Protein AF-A0A7J3NLD0-F1 (afdb_monomer_lite)

Radius of gyration: 15.02 Å; chains: 1; bounding box: 36×23×37 Å

pLDDT: mean 89.12, std 11.03, range [48.81, 98.44]

Foldseek 3Di:
DLQPPDDPVRVVVQVVVLVVVVVVVVVVDDQADPPPRAGKDWDDKDFDLPPATWIKTWIAGPPPRDIDIDTDGRDPVCSNSRD

Structure (mmCIF, N/CA/C/O backbone):
data_AF-A0A7J3NLD0-F1
#
_entry.id   AF-A0A7J3NLD0-F1
#
loop_
_atom_site.group_PDB
_atom_site.id
_atom_site.type_symbol
_atom_site.label_atom_id
_atom_site.label_alt_id
_atom_site.label_comp_id
_atom_site.label_asym_id
_atom_site.label_entity_id
_atom_site.label_seq_id
_atom_site.pdbx_PDB_ins_code
_atom_site.Cartn_x
_atom_site.Cartn_y
_atom_site.Cartn_z
_atom_site.occupancy
_atom_site.B_iso_or_equiv
_atom_site.auth_seq_id
_atom_site.auth_comp_id
_atom_site.auth_asym_id
_atom_site.auth_atom_id
_atom_site.pdbx_PDB_model_num
ATOM 1 N N . MET A 1 1 ? 21.284 -3.683 -6.430 1.00 48.81 1 MET A N 1
ATOM 2 C CA . MET A 1 1 ? 19.850 -3.721 -6.029 1.00 48.81 1 MET A CA 1
ATOM 3 C C . MET A 1 1 ? 18.998 -3.547 -7.282 1.00 48.81 1 MET A C 1
ATOM 5 O O . MET A 1 1 ? 19.434 -2.855 -8.186 1.00 48.81 1 MET A O 1
ATOM 9 N N . ALA A 1 2 ? 17.819 -4.170 -7.366 1.00 53.59 2 ALA A N 1
ATOM 10 C CA . ALA A 1 2 ? 17.071 -4.410 -8.615 1.00 53.59 2 ALA A CA 1
ATOM 11 C C . ALA A 1 2 ? 16.687 -3.157 -9.462 1.00 53.59 2 ALA A C 1
ATOM 13 O O . ALA A 1 2 ? 16.352 -3.266 -10.638 1.00 53.59 2 ALA A O 1
ATOM 14 N N . TRP A 1 3 ? 16.852 -1.949 -8.914 1.00 57.00 3 TRP A N 1
ATOM 15 C CA . TRP A 1 3 ? 16.633 -0.660 -9.580 1.00 57.00 3 TRP A CA 1
ATOM 16 C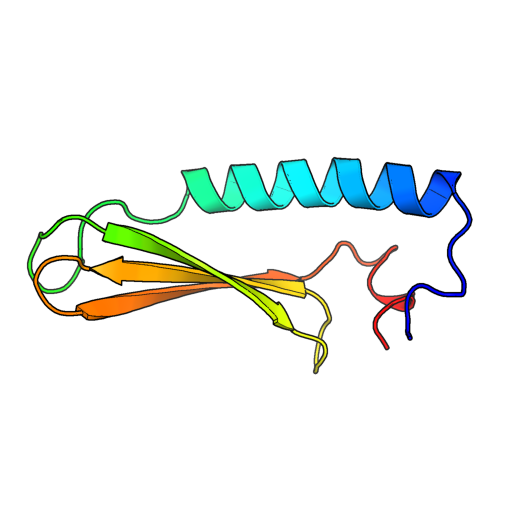 C . TRP A 1 3 ? 17.819 -0.132 -10.418 1.00 57.00 3 TRP A C 1
ATOM 18 O O . TRP A 1 3 ? 17.671 0.880 -11.094 1.00 57.00 3 TRP A O 1
ATOM 28 N N . GLU A 1 4 ? 18.981 -0.796 -10.418 1.00 62.81 4 GLU A N 1
ATOM 29 C CA . GLU A 1 4 ? 20.209 -0.332 -11.105 1.00 62.81 4 GLU A CA 1
ATOM 30 C C . GLU A 1 4 ? 20.110 -0.282 -12.644 1.00 62.81 4 GLU A C 1
ATOM 32 O O . GLU A 1 4 ? 20.949 0.342 -13.289 1.00 62.81 4 GLU A O 1
ATOM 37 N N . ASN A 1 5 ? 19.082 -0.903 -13.233 1.00 74.88 5 A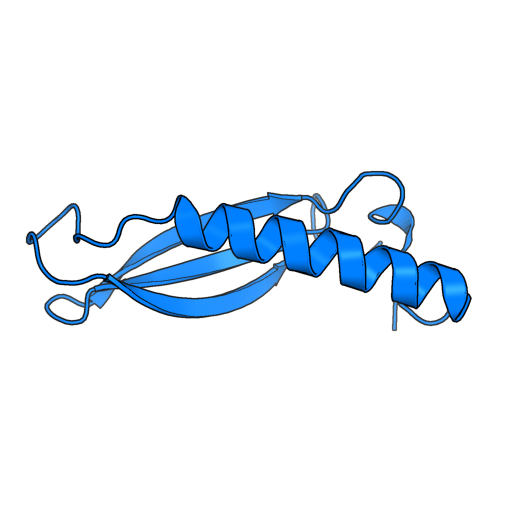SN A N 1
ATOM 38 C CA . ASN A 1 5 ? 18.913 -1.020 -14.687 1.00 74.88 5 ASN A CA 1
ATOM 39 C C . ASN A 1 5 ? 17.827 -0.101 -15.279 1.00 74.88 5 ASN A C 1
ATOM 41 O O . ASN A 1 5 ? 17.505 -0.246 -16.457 1.00 74.88 5 ASN A O 1
ATOM 45 N N . MET A 1 6 ? 17.229 0.795 -14.486 1.00 82.69 6 MET A N 1
ATOM 46 C CA . MET A 1 6 ? 16.251 1.772 -14.983 1.00 82.69 6 MET A CA 1
ATOM 47 C C . MET A 1 6 ? 16.944 3.064 -15.422 1.00 82.69 6 MET A C 1
ATOM 49 O O . MET A 1 6 ? 17.813 3.577 -14.712 1.00 82.69 6 MET A O 1
ATOM 53 N N . THR A 1 7 ? 16.541 3.627 -16.566 1.00 88.81 7 THR A N 1
ATOM 54 C CA . THR A 1 7 ? 16.948 5.002 -16.908 1.00 88.81 7 THR A CA 1
ATOM 55 C C . THR A 1 7 ? 16.258 6.009 -15.974 1.00 88.81 7 THR A C 1
ATOM 57 O O . THR A 1 7 ? 15.234 5.682 -15.364 1.00 88.81 7 THR A O 1
ATOM 60 N N . PRO A 1 8 ? 16.769 7.248 -15.843 1.00 89.00 8 PRO A N 1
ATOM 61 C CA . PRO A 1 8 ? 16.093 8.288 -15.067 1.00 89.00 8 PRO A CA 1
ATOM 62 C C . PRO A 1 8 ? 14.633 8.513 -15.494 1.00 89.00 8 PRO A C 1
ATOM 64 O O . PRO A 1 8 ? 13.762 8.651 -14.637 1.00 89.00 8 PRO A O 1
ATOM 67 N N . GLU A 1 9 ? 14.351 8.477 -16.798 1.00 89.69 9 GLU A N 1
ATOM 68 C CA . GLU A 1 9 ? 13.003 8.639 -17.352 1.00 89.69 9 GLU A CA 1
ATOM 69 C C . GLU A 1 9 ? 12.090 7.456 -16.997 1.00 89.69 9 GLU A C 1
ATOM 71 O O . GLU A 1 9 ? 10.922 7.647 -16.657 1.00 89.69 9 GLU A O 1
ATOM 76 N N . GLU A 1 10 ? 12.612 6.226 -17.039 1.00 85.94 10 GLU A N 1
ATOM 77 C CA . GLU A 1 10 ? 11.864 5.029 -16.638 1.00 85.94 10 GLU A CA 1
ATOM 78 C C . GLU A 1 10 ? 11.545 5.038 -15.138 1.00 85.94 10 GLU A C 1
ATOM 80 O O . GLU A 1 10 ? 10.424 4.700 -14.750 1.00 85.94 10 GLU A O 1
ATOM 85 N N . CYS A 1 11 ? 12.501 5.472 -14.311 1.00 86.69 11 CYS A N 1
ATOM 86 C CA . CYS A 1 11 ? 12.311 5.678 -12.877 1.00 86.69 11 CYS A CA 1
ATOM 87 C C . CYS A 1 11 ? 11.219 6.715 -12.597 1.00 86.69 11 CYS A C 1
ATOM 89 O O . CYS A 1 11 ? 10.329 6.462 -11.788 1.00 86.69 11 CYS A O 1
ATOM 91 N N . GLU A 1 12 ? 11.257 7.874 -13.257 1.00 90.38 12 GLU A N 1
ATOM 92 C CA . GLU A 1 12 ? 10.250 8.919 -13.059 1.00 90.38 12 GLU A CA 1
ATOM 93 C C . GLU A 1 12 ? 8.853 8.438 -13.470 1.00 90.38 12 GLU A C 1
ATOM 95 O O . GLU A 1 12 ? 7.896 8.578 -12.703 1.00 90.38 12 GLU A O 1
ATOM 100 N N . ALA A 1 13 ? 8.741 7.799 -14.637 1.00 89.50 13 ALA A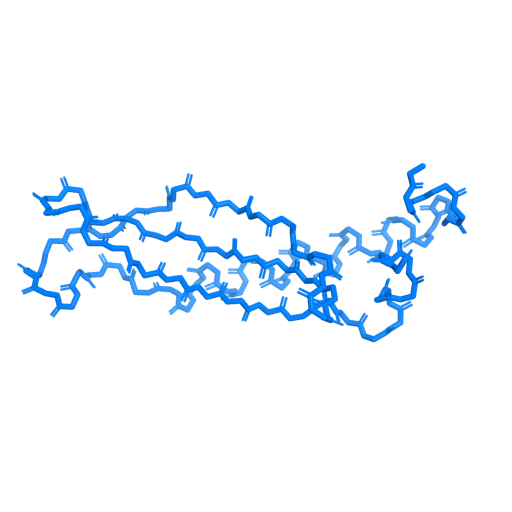 N 1
ATOM 101 C CA . ALA A 1 13 ? 7.482 7.235 -15.111 1.00 89.50 13 ALA A CA 1
ATOM 102 C C . ALA A 1 13 ? 6.933 6.169 -14.147 1.00 89.50 13 ALA A C 1
ATOM 104 O O . ALA A 1 13 ? 5.737 6.165 -13.841 1.00 89.50 13 ALA A O 1
ATOM 105 N N . PHE A 1 14 ? 7.804 5.301 -13.617 1.00 87.31 14 PHE A N 1
ATOM 106 C CA . PHE A 1 14 ? 7.422 4.324 -12.601 1.00 87.31 14 PHE A CA 1
ATOM 107 C C . PHE A 1 14 ? 6.882 5.002 -11.343 1.00 87.31 14 PHE A C 1
ATOM 109 O O . PHE A 1 14 ? 5.793 4.658 -10.890 1.00 87.31 14 PHE A O 1
ATOM 116 N N . LEU A 1 15 ? 7.613 5.976 -10.791 1.00 87.69 15 LEU A N 1
ATOM 117 C CA . LEU A 1 15 ? 7.233 6.658 -9.553 1.00 87.69 15 LEU A CA 1
ATOM 118 C C . LEU A 1 15 ? 5.888 7.381 -9.688 1.00 87.69 15 LEU A C 1
ATOM 120 O O . LEU A 1 15 ? 5.069 7.313 -8.771 1.00 87.69 15 LEU A O 1
ATOM 124 N N . GLN A 1 16 ? 5.624 8.019 -10.831 1.00 91.19 16 GLN A N 1
ATOM 125 C CA . GLN A 1 16 ? 4.338 8.669 -11.094 1.00 91.19 16 GLN A CA 1
ATOM 126 C C . GLN A 1 16 ? 3.179 7.663 -11.084 1.00 91.19 16 GLN A C 1
ATOM 128 O O . GLN A 1 16 ? 2.166 7.892 -10.420 1.00 91.19 16 GLN A O 1
ATOM 133 N N . ILE A 1 17 ? 3.334 6.532 -11.779 1.00 89.31 17 ILE A N 1
ATOM 134 C CA . ILE A 1 17 ? 2.303 5.489 -11.842 1.00 89.31 17 ILE A CA 1
ATOM 135 C C . ILE A 1 17 ? 2.123 4.826 -10.470 1.00 89.31 17 ILE A C 1
ATOM 137 O O . ILE A 1 17 ? 0.995 4.678 -10.000 1.00 89.31 17 ILE A O 1
ATOM 141 N N . ALA A 1 18 ? 3.219 4.468 -9.800 1.00 87.75 18 ALA A N 1
ATOM 142 C CA . ALA A 1 18 ? 3.194 3.835 -8.486 1.00 87.75 18 ALA A CA 1
ATOM 143 C C . ALA A 1 18 ? 2.506 4.730 -7.445 1.00 87.75 18 ALA A C 1
ATOM 145 O O . ALA A 1 18 ? 1.636 4.254 -6.718 1.00 87.75 18 ALA A O 1
ATOM 146 N N . SER A 1 19 ? 2.808 6.035 -7.430 1.00 90.19 19 SER A N 1
ATOM 147 C CA . SER A 1 19 ? 2.155 6.999 -6.534 1.00 90.19 19 SER A CA 1
ATOM 148 C C . SER A 1 19 ? 0.639 7.033 -6.740 1.00 90.19 19 SER A C 1
ATOM 150 O O . SER A 1 19 ? -0.118 6.957 -5.774 1.00 90.19 19 SER A O 1
ATOM 152 N N . GLN A 1 20 ? 0.172 7.079 -7.992 1.00 92.94 20 GLN A N 1
ATOM 153 C CA . GLN A 1 20 ? -1.263 7.084 -8.301 1.00 92.94 20 GLN A CA 1
ATOM 154 C C . GLN A 1 20 ? -1.962 5.793 -7.857 1.00 92.94 20 GLN A C 1
ATOM 156 O O . GLN A 1 20 ? -3.061 5.843 -7.297 1.00 92.94 20 GLN A O 1
ATOM 161 N N . VAL A 1 21 ? -1.332 4.636 -8.086 1.00 91.62 21 VAL A N 1
ATOM 162 C CA . VAL A 1 21 ? -1.869 3.338 -7.657 1.00 91.62 21 VAL A CA 1
ATOM 163 C C . VA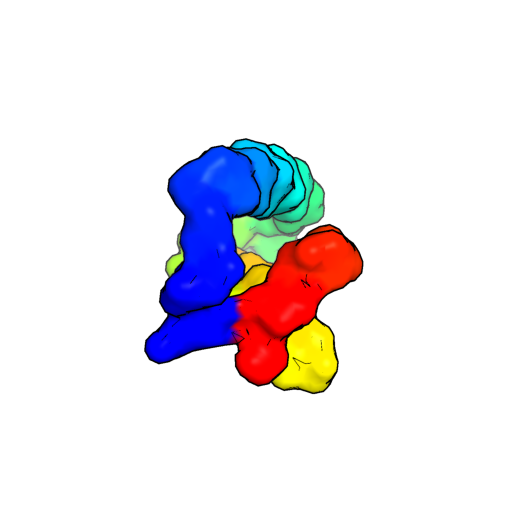L A 1 21 ? -1.971 3.290 -6.134 1.00 91.62 21 VAL A C 1
ATOM 165 O O . VAL A 1 21 ? -3.049 3.018 -5.609 1.00 91.62 21 VAL A O 1
ATOM 168 N N . VAL A 1 22 ? -0.896 3.631 -5.421 1.00 91.88 22 VAL A N 1
ATOM 169 C CA . VAL A 1 22 ? -0.857 3.641 -3.951 1.00 91.88 22 VAL A CA 1
ATOM 170 C C . VAL A 1 22 ? -1.934 4.564 -3.374 1.00 91.88 22 VAL A C 1
ATOM 172 O O . VAL A 1 22 ? -2.673 4.167 -2.472 1.00 91.88 22 VAL A O 1
ATOM 175 N N . GLU A 1 23 ? -2.102 5.772 -3.919 1.00 94.75 23 GLU A N 1
ATOM 176 C CA . GLU A 1 23 ? -3.156 6.697 -3.489 1.00 94.75 23 GLU A CA 1
ATOM 177 C C . GLU A 1 23 ? -4.566 6.134 -3.700 1.00 94.75 23 GLU A C 1
ATOM 179 O O . GLU A 1 23 ? -5.431 6.266 -2.827 1.00 94.75 23 GLU A O 1
ATOM 184 N N . ASN A 1 24 ? -4.818 5.502 -4.846 1.00 95.38 24 ASN A N 1
ATOM 185 C CA . ASN A 1 24 ? -6.106 4.878 -5.132 1.00 95.38 24 ASN A CA 1
ATOM 186 C C . ASN A 1 24 ? -6.397 3.724 -4.161 1.00 95.38 24 ASN A C 1
ATOM 188 O O . ASN A 1 24 ? -7.509 3.593 -3.645 1.00 95.38 24 ASN A O 1
ATOM 192 N N . GLU A 1 25 ? -5.383 2.926 -3.850 1.00 95.50 25 GLU A N 1
ATOM 193 C CA . GLU A 1 25 ? -5.478 1.827 -2.896 1.00 95.50 25 GLU A CA 1
ATOM 194 C C . GLU A 1 25 ? -5.744 2.354 -1.477 1.00 95.50 25 GLU A C 1
ATOM 196 O O . GLU A 1 25 ? -6.672 1.890 -0.809 1.00 95.50 25 GLU A O 1
ATOM 201 N N . HIS A 1 26 ? -5.066 3.425 -1.047 1.00 95.38 26 HIS A N 1
ATOM 202 C CA . HIS A 1 26 ? -5.380 4.119 0.207 1.00 95.38 26 HIS A CA 1
ATOM 203 C C . HIS A 1 26 ? -6.837 4.588 0.285 1.00 95.38 26 HIS A C 1
ATOM 205 O O . HIS A 1 26 ? -7.444 4.504 1.359 1.00 95.38 26 HIS A O 1
ATOM 211 N N . ARG A 1 27 ? -7.425 5.081 -0.814 1.00 95.69 27 ARG A N 1
ATOM 212 C CA . ARG A 1 27 ? -8.838 5.507 -0.845 1.00 95.69 27 ARG A CA 1
ATOM 213 C C . ARG A 1 27 ? -9.800 4.335 -0.662 1.00 95.69 27 ARG A C 1
ATOM 215 O O . ARG A 1 27 ? -10.838 4.512 -0.032 1.00 95.69 27 ARG A O 1
ATOM 222 N N . GLN A 1 28 ? -9.442 3.151 -1.152 1.00 95.06 28 GLN A N 1
ATOM 223 C CA . GLN A 1 28 ? -10.264 1.942 -1.050 1.00 95.06 28 GLN A CA 1
ATOM 224 C C . GLN A 1 28 ? -10.134 1.217 0.298 1.00 95.06 28 GLN A C 1
ATOM 226 O O . GLN A 1 28 ? -11.008 0.430 0.660 1.00 95.06 28 GLN A O 1
ATOM 231 N N . MET A 1 29 ? -9.067 1.467 1.064 1.00 95.38 29 MET A N 1
ATOM 232 C CA . MET A 1 29 ? -8.868 0.829 2.369 1.00 95.38 29 MET A CA 1
ATOM 233 C C . MET A 1 29 ? -9.926 1.255 3.391 1.00 95.38 29 MET A C 1
ATOM 235 O O . MET A 1 29 ? -10.149 2.453 3.599 1.00 95.38 29 MET A O 1
ATOM 239 N N . THR A 1 30 ? -10.504 0.274 4.095 1.00 94.62 30 THR A N 1
ATOM 240 C CA . THR A 1 30 ? -11.506 0.519 5.142 1.00 94.62 30 THR A CA 1
ATOM 241 C C . THR A 1 30 ? -10.979 1.463 6.223 1.00 94.62 30 THR A C 1
ATOM 243 O O . THR A 1 30 ? -9.850 1.331 6.698 1.00 94.62 30 THR A O 1
ATOM 246 N N . LYS A 1 31 ? -11.812 2.432 6.618 1.00 95.50 31 LYS A N 1
ATOM 247 C CA .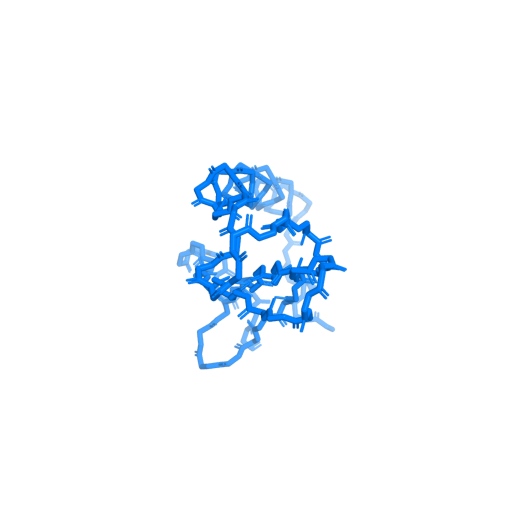 LYS A 1 31 ? -11.523 3.377 7.712 1.00 95.50 31 LYS A CA 1
ATOM 248 C C . LYS A 1 31 ? -12.116 2.929 9.047 1.00 95.50 31 LYS A C 1
ATOM 250 O O . LYS A 1 31 ? -11.834 3.542 10.075 1.00 95.50 31 LYS A O 1
ATOM 255 N N . VAL A 1 32 ? -12.901 1.852 9.027 1.00 97.62 32 VAL A N 1
ATOM 256 C CA . VAL A 1 32 ? -13.602 1.289 10.182 1.00 97.62 32 VAL A CA 1
ATOM 257 C C . VAL A 1 32 ? -13.198 -0.172 10.348 1.00 97.62 32 VAL A C 1
ATOM 259 O O . VAL A 1 32 ? -13.162 -0.941 9.386 1.00 97.62 32 VAL A O 1
ATOM 262 N N . CYS A 1 33 ? -12.859 -0.551 11.573 1.00 97.94 33 CYS A N 1
ATOM 263 C CA . CYS A 1 33 ? -12.406 -1.886 11.907 1.00 97.94 33 CYS A CA 1
ATOM 264 C C . CYS A 1 33 ? -13.565 -2.874 11.741 1.00 97.94 33 CYS A C 1
ATOM 266 O O . CYS A 1 33 ? -14.591 -2.708 12.407 1.00 97.94 33 CYS A O 1
ATOM 268 N N . PRO A 1 34 ? -13.406 -3.932 10.927 1.00 96.44 34 PRO A N 1
ATOM 269 C CA . PRO A 1 34 ? -14.468 -4.914 10.710 1.00 96.44 34 PRO A CA 1
ATOM 270 C C . PRO A 1 34 ? -14.786 -5.738 11.966 1.00 96.44 34 PRO A C 1
ATOM 272 O O . PRO A 1 34 ? -15.841 -6.358 12.039 1.00 96.44 34 PRO A O 1
ATOM 275 N N . ARG A 1 35 ? -13.886 -5.747 12.959 1.00 97.56 35 ARG A N 1
ATOM 276 C CA . ARG A 1 35 ? -14.030 -6.519 14.196 1.00 97.56 35 ARG A CA 1
ATOM 277 C C . ARG A 1 35 ? -14.709 -5.745 15.323 1.00 97.56 35 ARG A C 1
ATOM 279 O O . ARG A 1 35 ? -15.575 -6.296 15.991 1.00 97.56 35 ARG A O 1
ATOM 286 N N . CYS A 1 36 ? -14.289 -4.505 15.578 1.00 97.75 36 CYS A N 1
ATOM 287 C CA . CYS A 1 36 ? -14.757 -3.731 16.735 1.00 97.75 36 CYS A CA 1
ATOM 288 C C . CYS A 1 36 ? -15.400 -2.382 16.384 1.00 97.75 36 CYS A C 1
ATOM 290 O O . CYS A 1 36 ? -15.808 -1.659 17.287 1.00 97.75 36 CYS A O 1
ATOM 292 N N . GLY A 1 37 ? -15.454 -2.000 15.103 1.00 97.75 37 GLY A N 1
ATOM 293 C CA . GLY A 1 37 ? -15.979 -0.700 14.670 1.00 97.75 37 GLY A CA 1
ATOM 294 C C . GLY A 1 37 ? -15.069 0.502 14.962 1.00 97.75 37 GLY A C 1
ATOM 295 O O . GLY A 1 37 ? -15.432 1.630 14.644 1.00 97.75 37 GLY A O 1
ATOM 296 N N . GLY A 1 38 ? -13.885 0.291 15.548 1.00 98.06 38 GLY A N 1
ATOM 297 C CA . GLY A 1 38 ? -12.907 1.350 15.815 1.00 98.06 38 GLY A CA 1
ATOM 298 C C . GLY A 1 38 ? -12.270 1.934 14.549 1.00 98.06 38 GLY A C 1
ATOM 299 O O . GLY A 1 38 ? -12.374 1.366 13.464 1.00 98.06 38 GLY A O 1
ATOM 300 N N . ARG A 1 39 ? -11.565 3.062 14.677 1.00 98.25 39 ARG A N 1
ATOM 301 C CA . ARG A 1 39 ? -10.866 3.696 13.550 1.00 98.25 39 ARG A CA 1
ATOM 302 C C . ARG A 1 39 ? -9.705 2.825 13.063 1.00 98.25 39 ARG A C 1
ATOM 304 O O . ARG A 1 39 ? -8.931 2.305 13.866 1.00 98.25 39 ARG A O 1
ATOM 311 N N . MET A 1 40 ? -9.586 2.697 11.746 1.00 98.31 40 MET A N 1
ATOM 312 C CA . MET A 1 40 ? -8.412 2.130 11.082 1.00 98.31 40 MET A CA 1
ATOM 313 C C . MET A 1 40 ? -7.497 3.262 10.620 1.00 98.31 40 MET A C 1
ATOM 315 O O . MET A 1 40 ? -7.958 4.195 9.952 1.00 98.31 40 MET A O 1
ATOM 319 N N . SER A 1 41 ? -6.205 3.158 10.913 1.00 97.56 41 SER A N 1
ATOM 320 C CA . SER A 1 41 ? -5.180 4.073 10.410 1.00 97.56 41 SER A CA 1
ATOM 321 C C . SER A 1 41 ? -4.108 3.334 9.624 1.00 97.56 41 SER A C 1
ATOM 323 O O . SER A 1 41 ? -3.895 2.131 9.783 1.00 97.56 41 SER A O 1
ATOM 325 N N . PHE A 1 42 ? -3.478 4.056 8.697 1.00 97.44 42 PHE A N 1
ATOM 326 C CA . PHE A 1 42 ? -2.368 3.520 7.923 1.00 97.44 42 PHE A CA 1
ATOM 327 C C . PHE A 1 42 ? -1.189 3.237 8.853 1.00 97.44 42 PHE A C 1
ATOM 329 O O . PHE A 1 42 ? -0.812 4.092 9.654 1.00 97.44 42 PHE A O 1
ATOM 336 N N . LYS A 1 43 ? -0.613 2.042 8.726 1.00 97.25 43 LYS A N 1
ATOM 337 C CA . LYS A 1 43 ? 0.522 1.601 9.532 1.00 97.25 43 LYS A CA 1
ATOM 338 C C . LYS A 1 43 ? 1.810 1.555 8.724 1.00 97.25 43 LYS A C 1
ATOM 340 O O . LYS A 1 43 ? 2.828 2.051 9.196 1.00 97.25 43 LYS A O 1
ATOM 345 N N . LEU A 1 44 ? 1.774 0.905 7.560 1.00 96.50 44 LEU A N 1
ATOM 346 C CA . LEU A 1 44 ? 2.973 0.613 6.777 1.00 96.50 44 LEU A CA 1
ATOM 347 C C . LEU A 1 44 ? 2.642 0.269 5.319 1.00 96.50 44 LEU A C 1
ATOM 349 O O . LEU A 1 44 ? 1.611 -0.352 5.049 1.00 96.50 44 LEU A O 1
ATOM 353 N N . GLN A 1 45 ? 3.549 0.640 4.416 1.00 95.75 45 GLN A N 1
ATOM 354 C CA . GLN A 1 45 ? 3.642 0.163 3.037 1.00 95.75 45 GLN A CA 1
ATOM 355 C C . GLN A 1 45 ? 4.926 -0.659 2.903 1.00 95.75 45 GLN A C 1
ATOM 357 O O . GLN A 1 45 ? 5.994 -0.188 3.291 1.00 95.75 45 GLN A O 1
ATOM 362 N N . GLU A 1 46 ? 4.820 -1.876 2.381 1.00 93.75 46 GLU A N 1
ATOM 363 C CA . GLU A 1 46 ? 5.944 -2.802 2.217 1.00 93.75 46 GLU A CA 1
ATOM 364 C C . GLU A 1 46 ? 6.077 -3.216 0.755 1.00 93.75 46 GLU A C 1
ATOM 366 O O . GLU A 1 46 ? 5.094 -3.649 0.153 1.00 93.75 46 GLU A O 1
ATOM 371 N N . LEU A 1 47 ? 7.299 -3.155 0.227 1.00 90.50 47 LEU A N 1
ATOM 372 C CA . LEU A 1 47 ? 7.642 -3.758 -1.055 1.00 90.50 47 LEU A CA 1
ATOM 373 C C . LEU A 1 47 ? 7.699 -5.284 -0.895 1.00 90.50 47 LEU A C 1
ATOM 375 O O . LEU A 1 47 ? 8.440 -5.809 -0.063 1.00 90.50 47 LEU A O 1
ATOM 379 N N . VAL A 1 48 ? 6.943 -6.000 -1.718 1.00 90.50 48 VAL A N 1
ATOM 380 C CA . VAL A 1 48 ? 6.916 -7.462 -1.795 1.00 90.50 48 VAL A CA 1
ATOM 381 C C . VAL A 1 48 ? 7.580 -7.874 -3.105 1.00 90.50 48 VAL A C 1
ATOM 383 O O . VAL A 1 48 ? 7.125 -7.464 -4.164 1.00 90.50 48 VAL A O 1
ATOM 386 N N . GLY A 1 49 ? 8.655 -8.667 -3.039 1.00 83.62 49 GLY A N 1
ATOM 387 C CA . GLY A 1 49 ? 9.420 -9.087 -4.225 1.00 83.62 49 GLY A CA 1
ATOM 388 C C . GLY A 1 49 ? 8.940 -10.387 -4.882 1.00 83.62 49 GLY A C 1
ATOM 389 O O . GLY A 1 49 ? 9.032 -10.526 -6.096 1.00 83.62 49 GLY A O 1
ATOM 390 N N . GLU A 1 50 ? 8.386 -11.331 -4.112 1.00 79.00 50 GLU A N 1
ATOM 391 C CA . GLU A 1 50 ? 8.019 -12.668 -4.603 1.00 79.00 50 GLU A CA 1
ATOM 392 C C . GLU A 1 50 ? 6.618 -13.106 -4.136 1.00 79.00 50 GLU A C 1
ATOM 394 O O . GLU A 1 50 ? 6.191 -12.739 -3.036 1.00 79.00 50 GLU A O 1
ATOM 399 N N . PRO A 1 51 ? 5.886 -13.918 -4.929 1.00 82.44 51 PRO A N 1
ATOM 400 C CA . PRO A 1 51 ? 6.226 -14.397 -6.279 1.00 82.44 51 PRO A CA 1
ATOM 401 C C . PRO A 1 51 ? 5.966 -13.356 -7.384 1.00 82.44 51 PRO A C 1
ATOM 403 O O . PRO 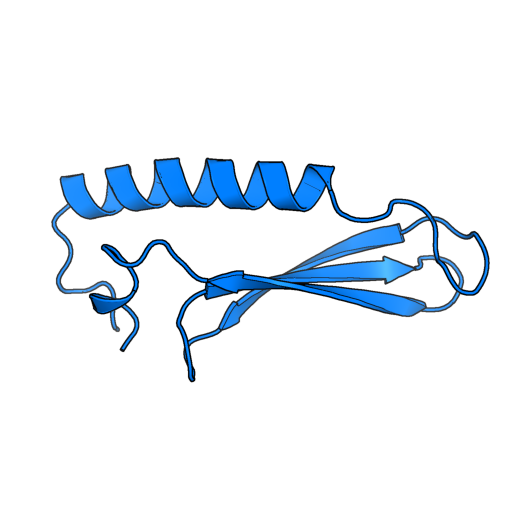A 1 51 ? 6.402 -13.539 -8.517 1.00 82.44 51 PRO A O 1
ATOM 406 N N . VAL A 1 52 ? 5.235 -12.284 -7.065 1.00 87.81 52 VAL A N 1
ATOM 407 C CA . VAL A 1 52 ? 4.943 -11.168 -7.969 1.00 87.81 52 VAL A CA 1
ATOM 408 C C . VAL A 1 52 ? 5.355 -9.878 -7.267 1.00 87.81 52 VAL A C 1
ATOM 410 O O . VAL A 1 52 ? 4.851 -9.627 -6.168 1.00 87.81 52 VAL A O 1
ATOM 413 N N . PRO A 1 53 ? 6.220 -9.057 -7.886 1.00 88.69 53 PRO A N 1
ATOM 414 C CA . PRO A 1 53 ? 6.580 -7.767 -7.334 1.00 88.69 53 PRO A CA 1
ATOM 415 C C . PRO A 1 53 ? 5.382 -6.836 -7.179 1.00 88.69 53 PRO A C 1
ATOM 417 O O . PRO A 1 53 ? 4.567 -6.697 -8.095 1.00 88.69 53 PRO A O 1
ATOM 420 N N . GLY A 1 54 ? 5.286 -6.170 -6.040 1.00 91.12 54 GLY A N 1
ATOM 421 C CA . GLY A 1 54 ? 4.225 -5.215 -5.762 1.00 91.12 54 GLY A CA 1
ATOM 422 C C . GLY A 1 54 ? 4.345 -4.615 -4.377 1.00 91.12 54 GLY A C 1
ATOM 423 O O . GLY A 1 54 ? 5.303 -4.884 -3.659 1.00 91.12 54 GLY A O 1
ATOM 424 N N . ASP A 1 55 ? 3.333 -3.858 -3.981 1.00 92.81 55 ASP A N 1
ATOM 425 C CA . ASP A 1 55 ? 3.271 -3.259 -2.656 1.00 92.81 55 ASP A CA 1
ATOM 426 C C . ASP A 1 55 ? 2.164 -3.882 -1.815 1.00 92.81 55 ASP A C 1
ATOM 428 O O . ASP A 1 55 ? 1.136 -4.364 -2.304 1.00 92.81 55 ASP A O 1
ATOM 432 N N . ARG A 1 56 ? 2.373 -3.846 -0.502 1.00 95.56 56 ARG A N 1
ATOM 433 C CA . ARG A 1 56 ? 1.384 -4.215 0.500 1.00 95.56 56 ARG A CA 1
ATOM 434 C C . ARG A 1 56 ? 1.139 -3.051 1.440 1.00 95.56 56 ARG A C 1
ATOM 436 O O . ARG A 1 56 ? 2.036 -2.629 2.161 1.00 95.56 56 ARG A O 1
ATOM 443 N N . LEU A 1 57 ? -0.103 -2.588 1.495 1.00 97.38 57 LEU A N 1
ATOM 444 C CA . LEU A 1 57 ? -0.552 -1.632 2.499 1.00 97.38 57 LEU A CA 1
ATOM 445 C C . LEU A 1 57 ? -1.114 -2.373 3.704 1.00 97.38 57 LEU A C 1
ATOM 447 O O . LEU A 1 57 ? -1.942 -3.272 3.561 1.00 97.38 57 LEU A O 1
ATOM 451 N N . THR A 1 58 ? -0.708 -1.950 4.895 1.00 97.88 58 THR A N 1
ATOM 452 C CA . THR A 1 58 ? -1.245 -2.423 6.170 1.00 97.88 58 THR A CA 1
ATOM 453 C C . THR A 1 58 ? -1.940 -1.273 6.887 1.00 97.88 58 THR A C 1
ATOM 455 O O . THR A 1 58 ? -1.351 -0.214 7.113 1.00 97.88 58 THR A O 1
ATOM 458 N N . TYR A 1 59 ? -3.193 -1.498 7.268 1.00 98.19 59 TYR A N 1
ATOM 459 C CA . TYR A 1 59 ? -3.960 -0.639 8.160 1.00 98.19 59 TYR A CA 1
ATOM 460 C C . TYR A 1 59 ? -4.180 -1.364 9.481 1.00 98.19 59 TYR A C 1
ATOM 462 O O . TYR A 1 59 ? -4.469 -2.559 9.493 1.00 98.19 59 TYR A O 1
ATOM 470 N N . GLU A 1 60 ? -4.063 -0.642 10.586 1.00 98.44 60 GLU A N 1
ATOM 471 C CA . GLU A 1 60 ? -4.177 -1.179 11.940 1.00 98.44 60 GLU A CA 1
ATOM 472 C C . GLU A 1 60 ? -5.307 -0.458 12.679 1.00 98.44 60 GLU A C 1
ATOM 474 O O . GLU A 1 60 ? -5.472 0.760 12.567 1.00 98.44 60 GLU A O 1
ATOM 479 N N . CYS A 1 61 ? -6.128 -1.214 13.404 1.00 98.44 61 CYS A N 1
ATOM 480 C CA . CYS A 1 61 ? -7.153 -0.643 14.258 1.00 98.44 61 CYS A CA 1
ATOM 481 C C . CYS A 1 61 ? -6.508 -0.031 15.499 1.00 98.44 61 CYS A C 1
ATOM 483 O O . CYS A 1 61 ? -5.896 -0.743 16.294 1.00 98.44 61 CYS A O 1
ATOM 485 N N . GLU A 1 62 ? -6.748 1.258 15.726 1.00 97.62 62 GLU A N 1
ATOM 486 C CA . GLU A 1 62 ? -6.199 1.987 16.878 1.00 97.62 62 GLU A CA 1
ATOM 487 C C . GLU A 1 62 ? -6.738 1.468 18.222 1.00 97.62 62 GLU A C 1
ATOM 489 O O . GLU A 1 62 ? -6.090 1.626 19.251 1.00 97.62 62 GLU A O 1
ATOM 494 N N . ALA A 1 63 ? -7.916 0.834 18.221 1.00 97.88 63 ALA A N 1
ATOM 495 C CA . ALA A 1 63 ? -8.580 0.366 19.436 1.00 97.88 63 ALA A CA 1
ATOM 496 C C . ALA A 1 63 ? -8.235 -1.083 19.817 1.00 97.88 63 ALA A C 1
ATOM 498 O O . ALA A 1 63 ? -8.104 -1.388 20.998 1.00 97.88 63 ALA A O 1
ATOM 499 N N . CYS A 1 64 ? -8.140 -1.993 18.841 1.00 97.62 64 CYS A N 1
ATOM 500 C CA . CYS A 1 64 ? -7.975 -3.430 19.114 1.00 97.62 64 CYS A CA 1
ATOM 501 C C . CYS A 1 64 ? -6.768 -4.081 18.427 1.00 97.62 64 CYS A C 1
ATOM 503 O O . CYS A 1 64 ? -6.540 -5.272 18.621 1.00 97.62 64 CYS A O 1
ATOM 505 N N . GLY A 1 65 ? -6.009 -3.330 17.623 1.00 97.50 65 GLY A N 1
ATOM 506 C CA . GLY A 1 65 ? -4.819 -3.829 16.931 1.00 97.50 65 GLY A CA 1
ATOM 507 C C . GLY A 1 65 ? -5.095 -4.747 15.737 1.00 97.50 65 GLY A C 1
ATOM 508 O O . GLY A 1 65 ? -4.151 -5.274 15.154 1.00 97.50 65 GLY A O 1
ATOM 509 N N . GLU A 1 66 ? -6.362 -4.947 15.357 1.00 97.94 66 GLU A N 1
ATOM 510 C CA . GLU A 1 66 ? -6.730 -5.727 14.171 1.00 97.94 66 GLU A CA 1
ATOM 511 C C . GLU A 1 66 ? -6.087 -5.137 12.911 1.00 97.94 66 GLU A C 1
ATOM 513 O O . GLU A 1 66 ? -6.138 -3.922 12.700 1.00 97.94 66 GLU A O 1
ATOM 518 N N . LYS A 1 67 ? -5.506 -5.990 12.063 1.00 97.81 67 LYS A N 1
ATOM 519 C CA . LYS A 1 67 ? -4.807 -5.563 10.849 1.00 97.81 67 LYS A CA 1
ATOM 520 C C . LYS A 1 67 ? -5.597 -5.941 9.609 1.00 97.81 67 LYS A C 1
ATOM 522 O O . LYS A 1 67 ? -6.019 -7.080 9.451 1.00 97.81 67 LYS A O 1
ATOM 527 N N . VAL A 1 68 ? -5.732 -4.989 8.697 1.00 97.12 68 VAL A N 1
ATOM 528 C CA . VAL A 1 68 ? -6.254 -5.216 7.350 1.00 97.12 68 VAL A CA 1
ATOM 529 C C . VAL A 1 68 ? -5.134 -4.919 6.373 1.00 97.12 68 VAL A C 1
ATOM 531 O O . VAL A 1 68 ? -4.536 -3.844 6.414 1.00 97.12 68 VAL A O 1
ATOM 534 N N . GLN A 1 69 ? -4.844 -5.880 5.503 1.00 96.38 69 GLN A N 1
ATOM 535 C CA . GLN A 1 69 ? -3.776 -5.771 4.522 1.00 96.38 69 GLN A CA 1
ATOM 536 C C . GLN A 1 69 ? -4.337 -5.846 3.112 1.00 96.38 69 GLN A C 1
ATOM 538 O O . GLN A 1 69 ? -5.297 -6.574 2.855 1.00 96.38 69 GLN A O 1
ATOM 543 N N . ARG A 1 70 ? -3.710 -5.114 2.197 1.00 95.56 70 ARG A N 1
ATOM 544 C CA . ARG A 1 70 ? -4.022 -5.173 0.775 1.00 95.56 70 ARG A CA 1
ATOM 545 C C . ARG A 1 70 ? -2.739 -5.180 -0.033 1.00 95.56 70 ARG A C 1
ATOM 547 O O . ARG A 1 70 ? -1.929 -4.270 0.095 1.00 95.56 70 ARG A O 1
ATOM 554 N N . PHE A 1 71 ? -2.565 -6.239 -0.814 1.00 95.06 71 PHE A N 1
ATOM 555 C CA . PHE A 1 71 ? -1.480 -6.379 -1.775 1.00 95.06 71 PHE A CA 1
ATOM 556 C C . PHE A 1 71 ? -1.977 -5.997 -3.167 1.00 95.06 71 PHE A C 1
ATOM 558 O O . PHE A 1 71 ? -3.087 -6.378 -3.545 1.00 95.06 71 PHE A O 1
ATOM 565 N N . PHE A 1 72 ? -1.142 -5.297 -3.925 1.00 92.56 72 PHE A N 1
ATOM 566 C CA . PHE A 1 72 ? -1.363 -5.015 -5.336 1.00 92.56 72 PHE A CA 1
ATOM 567 C C . PHE A 1 72 ? -0.039 -5.137 -6.101 1.00 92.56 72 PHE A C 1
ATOM 569 O O . PHE A 1 72 ? 0.983 -4.616 -5.647 1.00 92.56 72 PHE A O 1
ATOM 576 N N . PRO A 1 73 ? -0.033 -5.841 -7.247 1.00 90.81 73 PRO A N 1
ATOM 577 C CA . PRO A 1 73 ? 1.172 -6.021 -8.041 1.00 90.81 73 PRO A CA 1
ATOM 578 C C . PRO A 1 73 ? 1.572 -4.711 -8.722 1.00 90.81 73 PRO A C 1
ATOM 580 O O . PRO A 1 73 ? 0.720 -3.883 -9.058 1.00 90.81 73 PRO A O 1
ATOM 583 N N . PHE A 1 74 ? 2.866 -4.545 -8.983 1.00 87.12 74 PHE A N 1
ATOM 584 C CA . PHE A 1 74 ? 3.311 -3.493 -9.885 1.00 87.12 74 PHE A CA 1
ATOM 585 C C . PHE A 1 74 ? 2.824 -3.762 -11.309 1.00 87.12 74 PHE A C 1
ATOM 587 O O . PHE A 1 74 ? 2.663 -4.923 -11.699 1.00 87.12 74 PHE A O 1
ATOM 594 N N . PRO A 1 75 ? 2.617 -2.704 -12.112 1.00 81.06 75 PRO A N 1
ATOM 595 C CA . PRO A 1 75 ? 2.321 -2.867 -13.527 1.00 81.06 75 PRO A CA 1
ATOM 596 C C . PRO A 1 75 ? 3.370 -3.762 -14.209 1.00 81.06 75 PRO A C 1
ATOM 598 O O . PRO A 1 75 ? 4.567 -3.669 -13.917 1.00 81.06 75 PRO A O 1
ATOM 601 N N . GLU A 1 76 ? 2.929 -4.637 -15.118 1.00 77.88 76 GLU A N 1
ATOM 602 C CA . GLU A 1 76 ? 3.769 -5.692 -15.712 1.00 77.88 76 GLU A CA 1
ATOM 603 C C . GLU A 1 76 ? 5.059 -5.158 -16.353 1.00 77.88 76 GLU A C 1
ATOM 605 O O . GLU A 1 76 ? 6.110 -5.798 -16.285 1.00 77.88 76 GLU A O 1
ATOM 610 N N . ASN A 1 77 ? 5.006 -3.955 -16.929 1.00 76.69 77 ASN A N 1
ATOM 611 C CA . ASN A 1 77 ? 6.148 -3.295 -17.557 1.00 76.69 77 ASN A CA 1
ATOM 612 C C . ASN A 1 77 ? 7.264 -2.917 -16.566 1.00 76.69 77 ASN A C 1
ATOM 614 O O . ASN A 1 77 ? 8.410 -2.771 -16.996 1.00 76.69 77 ASN A O 1
ATOM 618 N N . TYR A 1 78 ? 6.962 -2.817 -15.268 1.00 75.69 78 TYR A N 1
ATOM 619 C CA . TYR A 1 78 ? 7.933 -2.520 -14.211 1.00 75.69 78 TYR A CA 1
ATOM 620 C C . TYR A 1 78 ? 8.270 -3.721 -13.330 1.00 75.69 78 TYR A C 1
ATOM 622 O O . TYR A 1 78 ? 9.355 -3.758 -12.756 1.00 75.69 78 TYR A O 1
ATOM 630 N N . ALA A 1 79 ? 7.420 -4.752 -13.288 1.00 70.62 79 ALA A N 1
ATOM 631 C CA . ALA A 1 79 ? 7.683 -5.982 -12.536 1.00 70.62 79 ALA A CA 1
ATOM 632 C C . ALA A 1 79 ? 9.017 -6.660 -12.925 1.00 70.62 79 ALA A C 1
ATOM 634 O O . ALA A 1 79 ? 9.628 -7.350 -12.113 1.00 70.62 79 ALA A O 1
ATOM 635 N N . LYS A 1 80 ? 9.512 -6.433 -14.152 1.00 71.94 80 LYS A N 1
ATOM 636 C CA . LYS A 1 80 ? 10.819 -6.923 -14.631 1.00 71.94 80 LYS A CA 1
ATOM 637 C C . LYS A 1 80 ? 12.027 -6.369 -13.857 1.00 71.94 80 LYS A C 1
ATOM 639 O O . LYS A 1 80 ? 13.070 -7.012 -13.880 1.00 71.94 80 LYS A O 1
ATOM 644 N N . TYR A 1 81 ? 11.895 -5.220 -13.189 1.00 72.38 81 TYR A N 1
ATOM 645 C CA . TYR A 1 81 ? 12.977 -4.584 -12.424 1.00 72.38 81 TYR A CA 1
ATOM 646 C C . TYR A 1 81 ? 13.013 -4.998 -10.949 1.00 72.38 81 TYR A C 1
ATOM 648 O O . TYR A 1 81 ? 13.785 -4.446 -10.180 1.00 72.38 81 TYR A O 1
ATOM 656 N N . PHE A 1 82 ? 12.165 -5.931 -10.525 1.00 71.25 82 PHE A N 1
ATOM 657 C CA . PHE A 1 82 ? 12.072 -6.364 -9.126 1.00 71.25 82 PHE A CA 1
ATOM 658 C C . PHE A 1 82 ? 12.210 -7.888 -8.981 1.00 71.25 82 PHE A C 1
ATOM 660 O O . PHE A 1 82 ? 11.816 -8.444 -7.959 1.00 71.25 82 PHE A O 1
ATOM 667 N N . LYS A 1 83 ? 12.746 -8.541 -10.022 1.00 61.28 83 LYS A N 1
ATOM 668 C CA . LYS A 1 83 ? 13.110 -9.963 -10.055 1.00 61.28 83 LYS A CA 1
ATOM 669 C C . LYS A 1 83 ? 14.551 -10.188 -9.614 1.00 61.28 83 LYS A C 1
ATOM 671 O O . LYS A 1 83 ? 15.377 -9.270 -9.825 1.00 61.28 83 LYS A O 1
#

Sequence (83 aa):
MAWENMTPEECEAFLQIASQVVENEHRQMTKVCPRCGGRMSFKLQELVGEPVPGDRLTYECEACGEKVQRFFPFPENYAKYFK

Secondary structure (DSSP, 8-state):
-GGGG--HHHHHHHHHHHHHHHHHHHHHS-SB-TTT-PBEEEEEEEEE-SSS-EEEEEEEETTT--EEEEEEEPPHHHHGGG-